Protein AF-A0A3S5BNJ0-F1 (afdb_monomer)

Structure (mmCIF, N/CA/C/O backbone):
data_AF-A0A3S5BNJ0-F1
#
_entry.id   AF-A0A3S5BNJ0-F1
#
loop_
_atom_site.group_PDB
_atom_site.id
_atom_site.type_symbol
_atom_site.label_atom_id
_atom_site.label_alt_id
_atom_site.label_comp_id
_atom_site.label_asym_id
_atom_site.label_entity_id
_atom_site.label_seq_id
_atom_site.pdbx_PDB_ins_code
_atom_site.Cartn_x
_atom_site.Cartn_y
_atom_site.Cartn_z
_atom_site.occupancy
_atom_site.B_iso_or_equiv
_atom_site.auth_seq_id
_atom_site.auth_comp_id
_atom_site.auth_asym_id
_atom_site.auth_atom_id
_atom_site.pdbx_PDB_model_num
ATOM 1 N N . MET A 1 1 ? 20.561 11.687 -14.092 1.00 69.62 1 MET A N 1
ATOM 2 C CA . MET A 1 1 ? 20.024 12.275 -15.347 1.00 69.62 1 MET A CA 1
ATOM 3 C C . MET A 1 1 ? 21.103 12.460 -16.414 1.00 69.62 1 MET A C 1
ATOM 5 O O . MET A 1 1 ? 21.103 11.691 -17.364 1.00 69.62 1 MET A O 1
ATOM 9 N N . ILE A 1 2 ? 22.053 13.399 -16.284 1.00 87.88 2 ILE A N 1
ATOM 10 C CA . ILE A 1 2 ? 23.081 13.619 -17.331 1.00 87.88 2 ILE A CA 1
ATOM 11 C C . ILE A 1 2 ? 24.101 12.466 -17.441 1.00 87.88 2 ILE A C 1
ATOM 13 O O . ILE A 1 2 ? 24.519 12.090 -18.534 1.00 87.88 2 ILE A O 1
ATOM 17 N N . SER A 1 3 ? 24.473 11.860 -16.311 1.00 87.12 3 SER A N 1
ATOM 18 C CA . SER A 1 3 ? 25.379 10.706 -16.233 1.00 87.12 3 SER A CA 1
ATOM 19 C C . SER A 1 3 ? 24.806 9.459 -16.901 1.00 87.12 3 SER A C 1
ATOM 21 O O . SER A 1 3 ? 25.528 8.706 -17.548 1.00 87.12 3 SER A O 1
ATOM 23 N N . ASP A 1 4 ? 23.501 9.251 -16.753 1.00 80.94 4 ASP A N 1
ATOM 24 C CA . ASP A 1 4 ? 22.804 8.073 -17.266 1.00 80.94 4 ASP A CA 1
ATOM 25 C C . ASP A 1 4 ? 22.623 8.181 -18.779 1.00 80.94 4 ASP A C 1
ATOM 27 O O . ASP A 1 4 ? 22.861 7.212 -19.495 1.00 80.94 4 ASP A O 1
ATOM 31 N N . LEU A 1 5 ? 22.327 9.391 -19.271 1.00 84.38 5 LEU A N 1
ATOM 32 C CA . LEU A 1 5 ? 22.326 9.701 -20.701 1.00 84.38 5 LEU A CA 1
ATOM 33 C C . LEU A 1 5 ? 23.704 9.474 -21.332 1.00 84.38 5 LEU A C 1
ATOM 35 O O . LEU A 1 5 ? 23.795 8.850 -22.383 1.00 84.38 5 LEU A O 1
ATOM 39 N N . ARG A 1 6 ? 24.790 9.900 -20.674 1.00 89.50 6 ARG A N 1
ATOM 40 C CA . ARG A 1 6 ? 26.156 9.628 -21.158 1.00 89.50 6 ARG A CA 1
ATOM 41 C C . ARG A 1 6 ? 26.446 8.129 -21.258 1.00 89.50 6 ARG A C 1
ATOM 43 O O . ARG A 1 6 ? 26.953 7.679 -22.280 1.00 89.50 6 ARG A O 1
ATOM 50 N N . LYS A 1 7 ? 26.085 7.350 -20.233 1.00 88.00 7 LYS A N 1
ATOM 51 C CA . LYS A 1 7 ? 26.231 5.882 -20.248 1.00 88.00 7 LYS A CA 1
ATOM 52 C C . LYS A 1 7 ? 25.405 5.235 -21.362 1.00 88.00 7 LYS A C 1
ATOM 54 O O . LYS A 1 7 ? 25.875 4.288 -21.988 1.00 88.00 7 LYS A O 1
ATOM 59 N N . LEU A 1 8 ? 24.197 5.741 -21.613 1.00 8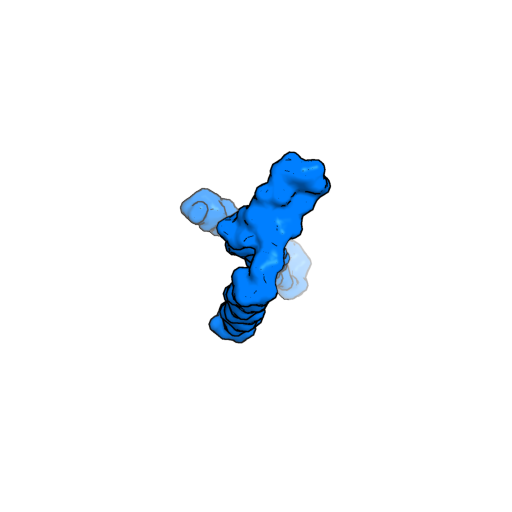6.31 8 LEU A N 1
ATOM 60 C CA . LEU A 1 8 ? 23.331 5.261 -22.687 1.00 86.31 8 LEU A CA 1
ATOM 61 C C . LEU A 1 8 ? 23.955 5.513 -24.064 1.00 86.31 8 LEU A C 1
ATOM 63 O O . LEU A 1 8 ? 24.027 4.585 -24.865 1.00 86.31 8 LEU A O 1
ATOM 67 N N . ILE A 1 9 ? 24.448 6.731 -24.307 1.00 88.88 9 ILE A N 1
ATOM 68 C CA . ILE A 1 9 ? 25.083 7.123 -25.574 1.00 88.88 9 ILE A CA 1
ATOM 69 C C . ILE A 1 9 ? 26.308 6.253 -25.856 1.00 88.88 9 ILE A C 1
ATOM 71 O O . ILE A 1 9 ? 26.431 5.713 -26.953 1.00 88.88 9 ILE A O 1
ATOM 75 N N . ILE A 1 10 ? 27.185 6.067 -24.864 1.00 92.25 10 ILE A N 1
ATOM 76 C CA . ILE A 1 10 ? 28.375 5.216 -25.005 1.00 92.25 10 ILE A CA 1
ATOM 77 C C . ILE A 1 10 ? 27.957 3.787 -25.368 1.00 92.25 10 ILE A C 1
ATOM 79 O O . ILE A 1 10 ? 28.385 3.259 -26.388 1.00 92.25 10 ILE A O 1
ATOM 83 N N . ARG A 1 11 ? 27.020 3.202 -24.610 1.00 87.25 11 ARG A N 1
ATOM 84 C CA . ARG A 1 11 ? 26.535 1.835 -24.849 1.00 87.25 11 ARG A CA 1
ATOM 85 C C . ARG A 1 11 ? 25.922 1.649 -26.239 1.00 87.25 11 ARG A C 1
ATOM 87 O O . ARG A 1 11 ? 26.127 0.608 -26.856 1.00 87.25 11 ARG A O 1
ATOM 94 N N . GLN A 1 12 ? 25.134 2.614 -26.712 1.00 86.06 12 GLN A N 1
ATOM 95 C CA . GLN A 1 12 ? 24.544 2.566 -28.053 1.00 86.06 12 GLN A CA 1
ATOM 96 C C . GLN A 1 12 ? 25.616 2.688 -29.141 1.00 86.06 12 GLN A C 1
ATOM 98 O O . GLN A 1 12 ? 25.561 1.962 -30.130 1.00 86.06 12 GLN A O 1
ATOM 103 N N . THR A 1 13 ? 26.615 3.548 -28.933 1.00 89.69 13 THR A N 1
ATOM 104 C CA . THR A 1 13 ? 27.734 3.736 -29.868 1.00 89.69 13 THR A CA 1
ATOM 105 C C . THR A 1 13 ? 28.563 2.455 -29.997 1.00 89.69 13 THR A C 1
ATOM 107 O O . THR A 1 13 ? 28.820 1.999 -31.111 1.00 89.69 13 THR A O 1
ATOM 110 N N . ASP A 1 14 ? 28.888 1.813 -28.873 1.00 89.62 14 ASP A N 1
ATOM 111 C CA . ASP A 1 14 ? 29.610 0.535 -28.845 1.00 89.62 14 ASP A CA 1
ATOM 112 C C . ASP A 1 14 ? 28.832 -0.582 -29.558 1.00 89.62 14 ASP A C 1
ATOM 114 O O . ASP A 1 14 ? 29.410 -1.394 -30.282 1.00 89.62 14 ASP A O 1
ATOM 118 N N . MET A 1 15 ? 27.506 -0.608 -29.395 1.00 85.94 15 MET A N 1
ATOM 119 C CA . MET A 1 15 ? 26.635 -1.599 -30.031 1.00 85.94 15 MET A CA 1
ATOM 120 C C . MET A 1 15 ? 26.634 -1.470 -31.559 1.00 85.94 15 MET A C 1
ATOM 122 O O . MET A 1 15 ? 26.736 -2.476 -32.257 1.00 85.94 15 MET A O 1
ATOM 126 N N . VAL A 1 16 ? 26.586 -0.241 -32.081 1.00 86.56 16 VAL A N 1
ATOM 127 C CA . VAL A 1 16 ? 26.668 0.022 -33.528 1.00 86.56 16 VAL A CA 1
ATOM 128 C C . VAL A 1 16 ? 28.018 -0.418 -34.090 1.00 86.56 16 VAL A C 1
ATOM 130 O O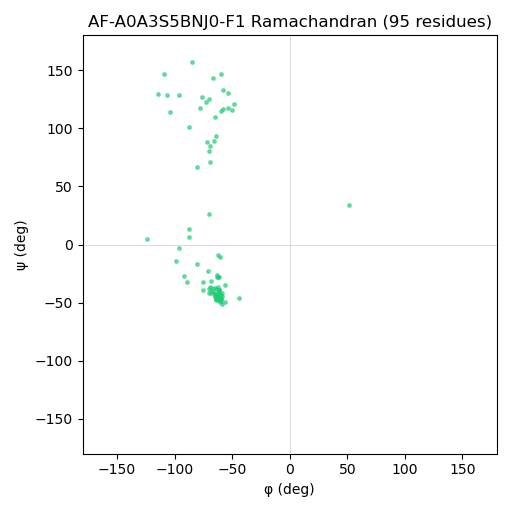 . VAL A 1 16 ? 28.064 -1.051 -35.144 1.00 86.56 16 VAL A O 1
ATOM 133 N N . ILE A 1 17 ? 29.117 -0.131 -33.387 1.00 88.06 17 ILE A N 1
ATOM 134 C CA . ILE A 1 17 ? 30.462 -0.543 -33.814 1.00 88.06 17 ILE A CA 1
ATOM 135 C C . ILE A 1 17 ? 30.573 -2.072 -33.849 1.00 88.06 17 ILE A C 1
ATOM 137 O O . ILE A 1 17 ? 31.095 -2.622 -34.819 1.00 88.06 17 ILE A O 1
ATOM 141 N N . LYS A 1 18 ? 30.059 -2.757 -32.821 1.00 85.94 18 LYS A N 1
ATOM 142 C CA . LYS A 1 18 ? 30.079 -4.221 -32.731 1.00 85.94 18 LYS A CA 1
ATOM 143 C C . LYS A 1 18 ? 29.305 -4.878 -33.874 1.00 85.94 18 LYS A C 1
ATOM 145 O O . LYS A 1 18 ? 29.814 -5.812 -34.481 1.00 85.94 18 LYS A O 1
ATOM 150 N N . GLU A 1 19 ? 28.115 -4.371 -34.185 1.00 85.00 19 GLU A N 1
ATOM 151 C CA . GLU A 1 19 ? 27.284 -4.907 -35.269 1.00 85.00 19 GLU A CA 1
ATOM 152 C C . GLU A 1 19 ? 27.872 -4.605 -36.648 1.00 85.00 19 GLU A C 1
ATOM 154 O O . GLU A 1 19 ? 27.868 -5.471 -37.515 1.00 85.00 19 GLU A O 1
ATOM 159 N N . ARG A 1 20 ? 28.457 -3.417 -36.844 1.00 84.50 20 ARG A N 1
ATOM 160 C CA . ARG A 1 20 ? 29.157 -3.073 -38.091 1.00 84.50 20 ARG A CA 1
ATOM 161 C C . ARG A 1 20 ? 30.357 -3.986 -38.351 1.00 84.50 20 ARG A C 1
ATOM 163 O O . ARG A 1 20 ? 30.647 -4.297 -39.498 1.00 84.50 20 ARG A O 1
ATOM 170 N N . ASN A 1 21 ? 31.071 -4.372 -37.298 1.00 84.81 21 ASN A N 1
ATOM 171 C CA . ASN A 1 21 ? 32.248 -5.232 -37.396 1.00 84.81 21 ASN A CA 1
ATOM 172 C C . ASN A 1 21 ? 31.889 -6.732 -37.359 1.00 84.81 21 ASN A C 1
ATOM 174 O O . ASN A 1 21 ? 32.791 -7.563 -37.264 1.00 84.81 21 ASN A O 1
ATOM 178 N N . ARG A 1 22 ? 30.600 -7.097 -37.378 1.00 82.69 22 ARG A N 1
ATOM 179 C CA . ARG A 1 22 ? 30.176 -8.498 -37.373 1.00 82.69 22 ARG A CA 1
ATOM 180 C C . ARG A 1 22 ? 30.389 -9.104 -38.761 1.00 82.69 22 ARG A C 1
ATOM 182 O O . ARG A 1 22 ? 29.909 -8.569 -39.752 1.00 82.69 22 ARG A O 1
ATOM 189 N N . GLU A 1 23 ? 31.090 -10.232 -38.821 1.00 77.12 23 GLU A N 1
ATOM 190 C CA . GLU A 1 23 ? 31.358 -10.955 -40.076 1.00 77.12 23 GLU A CA 1
ATOM 191 C C . GLU A 1 23 ? 30.166 -11.826 -40.525 1.00 77.12 23 GLU A C 1
ATOM 193 O O . GLU A 1 23 ? 30.071 -12.227 -41.683 1.00 77.12 23 GLU A O 1
ATOM 198 N N . GLU A 1 24 ? 29.221 -12.099 -39.620 1.00 73.94 24 GLU A N 1
ATOM 199 C CA . GLU A 1 24 ? 27.999 -12.851 -39.909 1.00 73.94 24 GLU A CA 1
ATOM 200 C C . GLU A 1 24 ? 26.964 -11.970 -40.628 1.00 73.94 24 GLU A C 1
ATOM 202 O O . GLU A 1 24 ? 26.439 -11.022 -40.043 1.00 73.94 24 GLU A O 1
ATOM 207 N N . GLY A 1 25 ? 26.601 -12.325 -41.868 1.00 69.06 25 GLY A N 1
ATOM 208 C CA . GLY A 1 25 ? 25.603 -11.632 -42.706 1.00 69.06 25 GLY A CA 1
ATOM 209 C C . GLY A 1 25 ? 24.139 -11.761 -42.252 1.00 69.06 25 GLY A C 1
ATOM 210 O O . GLY A 1 25 ? 23.221 -11.718 -43.069 1.00 69.06 25 GLY A O 1
ATOM 211 N N . THR A 1 26 ? 23.903 -11.975 -40.962 1.00 74.69 26 THR A N 1
ATOM 212 C CA . THR A 1 26 ? 22.572 -12.069 -40.355 1.00 74.69 26 THR A CA 1
ATOM 213 C C . THR A 1 26 ? 22.036 -10.675 -40.010 1.00 74.69 26 THR A C 1
ATOM 215 O O . THR A 1 26 ? 22.799 -9.723 -39.856 1.00 74.69 26 THR A O 1
ATOM 218 N N . LEU A 1 27 ? 20.711 -10.520 -39.888 1.00 74.00 27 LEU A N 1
ATOM 219 C CA . LEU A 1 27 ? 20.118 -9.219 -39.558 1.00 74.00 27 LEU A CA 1
ATOM 220 C C . LEU A 1 27 ? 20.622 -8.694 -38.194 1.00 74.00 27 LEU A C 1
ATOM 222 O O . LEU A 1 27 ? 20.831 -9.487 -37.266 1.00 74.00 27 LEU A O 1
ATOM 226 N N . PRO A 1 28 ? 20.773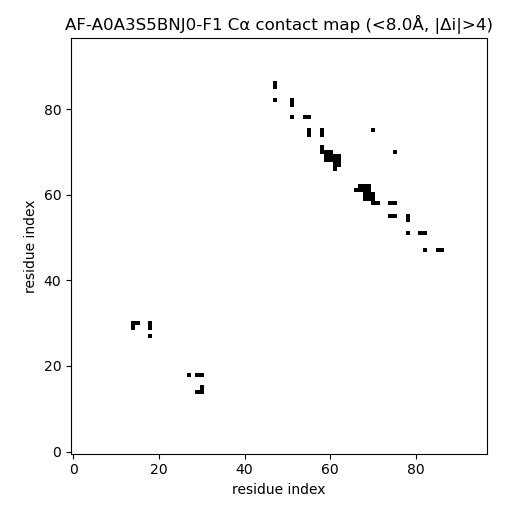 -7.366 -38.028 1.00 71.44 28 PRO A N 1
ATOM 227 C CA . PRO A 1 28 ? 21.303 -6.764 -36.808 1.00 71.44 28 PRO A CA 1
ATOM 228 C C . PRO A 1 28 ? 20.229 -6.651 -35.716 1.00 71.44 28 PRO A C 1
ATOM 230 O O . PRO A 1 28 ? 19.787 -5.564 -35.339 1.00 71.44 28 PRO A O 1
ATOM 233 N N . LEU A 1 29 ? 19.774 -7.802 -35.212 1.00 72.94 29 LEU A N 1
ATOM 234 C CA . LEU A 1 29 ? 18.684 -7.900 -34.236 1.00 72.94 29 LEU A CA 1
ATOM 235 C C . LEU A 1 29 ? 19.003 -7.179 -32.919 1.00 72.94 29 LEU A C 1
ATOM 237 O O . LEU A 1 29 ? 18.090 -6.693 -32.257 1.00 72.94 29 LEU A O 1
ATOM 241 N N . ASP A 1 30 ? 20.279 -7.069 -32.547 1.00 73.50 30 ASP A N 1
ATOM 242 C CA . ASP A 1 30 ? 20.698 -6.422 -31.301 1.00 73.50 30 ASP A CA 1
ATOM 243 C C . ASP A 1 30 ? 20.464 -4.905 -31.301 1.00 73.50 30 ASP A C 1
ATOM 245 O O . ASP A 1 30 ? 20.100 -4.362 -30.258 1.00 73.50 30 ASP A O 1
ATOM 249 N N . LEU A 1 31 ? 20.549 -4.234 -32.459 1.00 75.00 31 LEU A N 1
ATOM 250 C CA . LEU A 1 31 ? 20.204 -2.807 -32.590 1.00 75.00 31 LEU A CA 1
ATOM 251 C C . LEU A 1 31 ? 18.694 -2.552 -32.471 1.00 75.00 31 LEU A C 1
ATOM 253 O O . LEU A 1 31 ? 18.272 -1.439 -32.166 1.00 75.00 31 LEU A O 1
ATOM 257 N N . TRP A 1 32 ? 17.883 -3.577 -32.734 1.00 74.12 32 TRP A N 1
ATOM 258 C CA . TRP A 1 32 ? 16.422 -3.484 -32.796 1.00 74.12 32 TRP A CA 1
ATOM 259 C C . TRP A 1 32 ? 15.767 -3.957 -31.496 1.00 74.12 32 TRP A C 1
ATOM 261 O O . TRP A 1 32 ? 14.590 -3.680 -31.248 1.00 74.12 32 TRP A O 1
ATOM 271 N N . LYS A 1 33 ? 16.525 -4.640 -30.629 1.00 74.50 33 LYS A N 1
ATOM 272 C CA . LYS A 1 33 ? 16.079 -5.007 -29.288 1.00 74.50 33 LYS A CA 1
ATOM 273 C C . LYS A 1 33 ? 15.878 -3.739 -28.470 1.00 74.50 33 LYS A C 1
ATOM 275 O O . LYS A 1 33 ? 16.831 -3.084 -28.046 1.00 74.50 33 LYS A O 1
ATOM 280 N N . LYS A 1 34 ? 14.615 -3.418 -28.184 1.00 70.81 34 LYS A N 1
ATOM 281 C CA . LYS A 1 34 ? 14.308 -2.451 -27.130 1.00 70.81 34 LYS A CA 1
ATOM 282 C C . LYS A 1 34 ? 14.921 -2.978 -25.828 1.00 70.81 34 LYS A C 1
ATOM 284 O O . LYS A 1 34 ? 14.771 -4.170 -25.543 1.00 70.81 34 LYS A O 1
ATOM 289 N N . PRO A 1 35 ? 15.632 -2.142 -25.050 1.00 68.62 35 PRO A N 1
ATOM 290 C CA . PRO A 1 35 ? 16.115 -2.568 -23.747 1.00 68.62 35 PRO A CA 1
ATOM 291 C C . PRO A 1 35 ? 14.922 -3.104 -22.960 1.00 68.62 35 PRO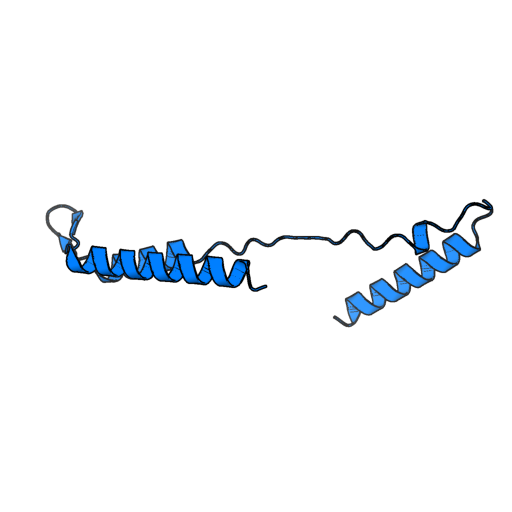 A C 1
ATOM 293 O O . PRO A 1 35 ? 13.882 -2.446 -22.922 1.00 68.62 35 PRO A O 1
ATOM 296 N N . ALA A 1 36 ? 15.066 -4.304 -22.383 1.00 64.94 36 ALA A N 1
ATOM 297 C CA . ALA A 1 36 ? 14.045 -4.867 -21.514 1.00 64.94 36 ALA A CA 1
ATOM 298 C C . ALA A 1 36 ? 13.692 -3.795 -20.484 1.00 64.94 36 ALA A C 1
ATOM 300 O O . ALA A 1 36 ? 14.566 -3.336 -19.736 1.00 64.94 36 ALA A O 1
ATOM 301 N N . MET A 1 37 ? 12.445 -3.324 -20.528 1.00 60.09 37 MET A N 1
ATOM 302 C CA . MET A 1 37 ? 11.961 -2.344 -19.577 1.00 60.09 37 MET A CA 1
ATOM 303 C C . MET A 1 37 ? 12.160 -2.985 -18.210 1.00 60.09 37 MET A C 1
ATOM 305 O O . MET A 1 37 ? 11.623 -4.055 -17.931 1.00 60.09 37 MET A O 1
ATOM 309 N N . LYS A 1 38 ? 13.015 -2.386 -17.376 1.00 59.00 38 LYS A N 1
ATOM 310 C CA . LYS A 1 38 ? 13.047 -2.737 -15.962 1.00 59.00 38 L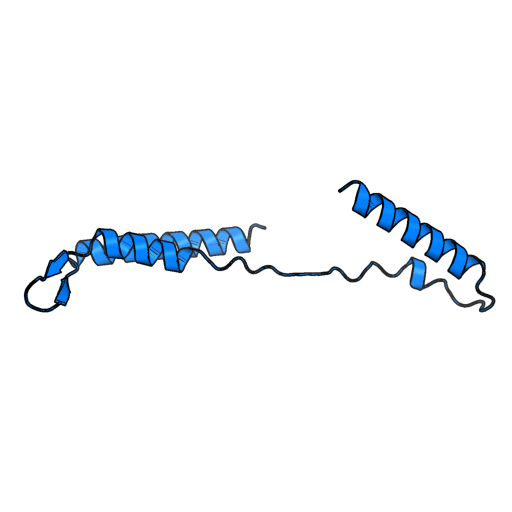YS A CA 1
ATOM 311 C C . LYS A 1 38 ? 11.748 -2.199 -15.388 1.00 59.00 38 LYS A C 1
ATOM 313 O O . LYS A 1 38 ? 11.730 -1.105 -14.831 1.00 59.00 38 LYS A O 1
ATOM 318 N N . GLU A 1 39 ? 10.661 -2.935 -15.575 1.00 59.69 39 GLU A N 1
ATOM 319 C CA . GLU A 1 39 ? 9.419 -2.727 -14.848 1.00 59.69 39 GLU A CA 1
ATOM 320 C C . GLU A 1 39 ? 9.677 -3.141 -13.400 1.00 59.69 39 GLU A C 1
ATOM 322 O O . GLU A 1 39 ? 9.238 -4.177 -12.912 1.00 59.69 39 GLU A O 1
ATOM 327 N N . ALA A 1 40 ? 10.466 -2.334 -12.693 1.00 57.25 40 ALA A N 1
ATOM 328 C CA . ALA A 1 40 ? 10.403 -2.310 -11.252 1.00 57.25 40 ALA A CA 1
ATOM 329 C C . ALA A 1 40 ? 9.052 -1.673 -10.926 1.00 57.25 40 ALA A C 1
ATOM 331 O O . ALA A 1 40 ? 8.951 -0.457 -10.755 1.00 57.25 40 ALA A O 1
ATOM 332 N N . ILE A 1 41 ? 7.999 -2.492 -10.911 1.00 57.81 41 ILE A N 1
ATOM 333 C CA . ILE A 1 41 ? 6.718 -2.106 -10.337 1.00 57.81 41 ILE A CA 1
ATOM 334 C C . ILE A 1 41 ? 6.988 -1.949 -8.843 1.00 57.81 41 ILE A C 1
ATOM 336 O O . ILE A 1 41 ? 6.912 -2.892 -8.058 1.00 57.81 41 ILE A O 1
ATOM 340 N N . SER A 1 42 ? 7.386 -0.741 -8.454 1.00 56.34 42 SER A N 1
ATOM 341 C CA . SER A 1 42 ? 7.385 -0.338 -7.060 1.00 56.34 42 SER A CA 1
ATOM 342 C C . SER A 1 42 ? 5.925 -0.150 -6.688 1.00 56.34 42 SER A C 1
ATOM 344 O O . SER A 1 42 ? 5.353 0.928 -6.865 1.00 56.34 42 SER A O 1
ATOM 346 N N . ILE A 1 43 ? 5.292 -1.239 -6.246 1.00 59.59 43 ILE A N 1
ATOM 347 C CA . ILE A 1 43 ? 4.007 -1.166 -5.562 1.00 59.59 43 ILE A CA 1
ATOM 348 C C . ILE A 1 43 ? 4.308 -0.400 -4.281 1.00 59.59 43 ILE A C 1
ATOM 350 O O . ILE A 1 43 ? 4.798 -0.958 -3.299 1.00 59.59 43 ILE A O 1
ATOM 354 N N . LYS A 1 44 ? 4.113 0.919 -4.333 1.00 62.78 44 LYS A N 1
ATOM 355 C CA . LYS A 1 44 ? 4.242 1.786 -3.170 1.00 62.78 44 LYS A CA 1
ATOM 356 C C . LYS A 1 44 ? 3.329 1.174 -2.114 1.00 62.78 44 LYS A C 1
ATOM 358 O O . LYS A 1 44 ? 2.136 1.029 -2.373 1.00 62.78 44 LYS A O 1
ATOM 363 N N . ARG A 1 45 ? 3.895 0.736 -0.982 1.00 61.81 45 ARG A N 1
ATOM 364 C CA . ARG A 1 45 ? 3.106 0.182 0.124 1.00 61.81 45 ARG A CA 1
ATOM 365 C C . ARG A 1 45 ? 1.957 1.162 0.379 1.00 61.81 45 ARG A C 1
ATOM 367 O O . ARG A 1 45 ? 2.260 2.335 0.611 1.00 61.81 45 ARG A O 1
ATOM 374 N N . PRO A 1 46 ? 0.686 0.740 0.270 1.00 65.56 46 PRO A N 1
ATOM 375 C CA . PRO A 1 46 ? -0.419 1.645 0.513 1.00 65.56 46 PRO A CA 1
ATOM 376 C C . PRO A 1 46 ? -0.286 2.156 1.944 1.00 65.56 46 PRO A C 1
ATOM 378 O O . PRO A 1 46 ? -0.383 1.373 2.889 1.00 65.56 46 PRO A O 1
ATOM 381 N N . THR A 1 47 ? -0.049 3.458 2.103 1.00 79.19 47 THR A N 1
ATOM 382 C CA . THR A 1 47 ? -0.052 4.140 3.409 1.00 79.19 47 THR A CA 1
ATOM 383 C C . THR A 1 47 ? -1.421 4.060 4.079 1.00 79.19 47 THR A C 1
ATOM 385 O O . THR A 1 47 ? -1.547 4.356 5.255 1.00 79.19 47 THR A O 1
ATOM 388 N N . LEU A 1 48 ? -2.426 3.573 3.349 1.00 86.12 48 LEU A N 1
ATOM 389 C CA . LEU A 1 48 ? -3.788 3.302 3.779 1.00 86.12 48 LEU A CA 1
ATOM 390 C C . LEU A 1 48 ? -3.889 2.605 5.143 1.00 86.12 48 LEU A C 1
ATOM 392 O O . LEU A 1 48 ? -4.708 3.000 5.965 1.00 86.12 48 LEU A O 1
ATOM 396 N N . ALA A 1 49 ? -3.079 1.568 5.385 1.00 84.38 49 ALA A N 1
ATOM 397 C CA . ALA A 1 49 ? -3.119 0.849 6.658 1.00 84.38 49 ALA A CA 1
ATOM 398 C C . ALA A 1 49 ? -2.613 1.724 7.815 1.00 84.38 49 ALA A C 1
ATOM 400 O O . ALA A 1 49 ? -3.215 1.737 8.884 1.00 84.38 49 ALA A O 1
ATOM 401 N N . ASP A 1 50 ? -1.542 2.481 7.580 1.00 87.50 50 ASP A N 1
ATOM 402 C CA . ASP A 1 50 ? -0.943 3.362 8.582 1.00 87.50 50 ASP A CA 1
ATOM 403 C C . ASP A 1 50 ? -1.858 4.567 8.866 1.00 87.50 50 ASP A C 1
ATOM 405 O O . ASP A 1 50 ? -2.084 4.918 10.022 1.00 87.50 50 ASP A O 1
ATOM 409 N N . GLU A 1 51 ? -2.455 5.147 7.821 1.00 89.25 51 GLU A N 1
ATOM 410 C CA . GLU A 1 51 ? -3.444 6.227 7.913 1.00 89.25 51 GLU A CA 1
ATOM 411 C C . GLU A 1 51 ? -4.684 5.785 8.700 1.00 89.25 51 GLU A C 1
ATOM 413 O O . GLU A 1 51 ? -5.137 6.510 9.583 1.00 89.25 51 GLU A O 1
ATOM 418 N N . PHE A 1 52 ? -5.193 4.576 8.443 1.00 90.94 52 PHE A N 1
ATOM 419 C CA . PHE A 1 52 ? -6.329 4.024 9.181 1.00 90.94 52 PHE A CA 1
ATOM 420 C C . PHE A 1 52 ? -6.015 3.783 10.656 1.00 90.94 52 PHE A C 1
ATOM 422 O O . PHE A 1 52 ? -6.829 4.113 11.513 1.00 90.94 52 PHE A O 1
ATOM 429 N N . ILE A 1 53 ? -4.841 3.225 10.969 1.00 88.94 53 ILE A N 1
ATOM 430 C CA . ILE A 1 53 ? -4.424 3.020 12.361 1.00 88.94 53 ILE A CA 1
ATOM 431 C C . ILE A 1 53 ? -4.330 4.367 13.077 1.00 88.94 53 ILE A C 1
ATOM 433 O O . ILE A 1 53 ? -4.801 4.488 14.205 1.00 88.94 53 ILE A O 1
ATOM 437 N N . MET A 1 54 ? -3.758 5.383 12.432 1.00 89.94 54 MET A N 1
ATOM 438 C CA . MET A 1 54 ? -3.624 6.711 13.025 1.00 89.94 54 MET A CA 1
ATOM 439 C C . MET A 1 54 ? -4.991 7.360 13.286 1.00 89.94 54 MET A C 1
ATOM 441 O O . MET A 1 54 ? -5.211 7.900 14.371 1.00 89.94 54 MET A O 1
ATOM 445 N N . ASP A 1 55 ? -5.920 7.250 12.333 1.00 91.06 55 ASP A N 1
ATOM 446 C CA . ASP A 1 55 ? -7.293 7.749 12.467 1.00 91.06 55 ASP A CA 1
ATOM 447 C C . ASP A 1 55 ? -8.049 7.010 13.582 1.00 91.06 55 ASP A C 1
ATOM 449 O O . ASP A 1 55 ? -8.616 7.633 14.479 1.00 91.06 55 ASP A O 1
ATOM 453 N N . LEU A 1 56 ? -7.963 5.678 13.617 1.00 90.88 56 LEU A N 1
ATOM 454 C CA . LEU A 1 56 ? -8.582 4.859 14.657 1.00 90.88 56 LEU A CA 1
ATOM 455 C C . LEU A 1 56 ? -8.037 5.210 16.047 1.00 90.88 56 LEU A C 1
ATOM 457 O O . LEU A 1 56 ? -8.815 5.447 16.968 1.00 90.88 56 LEU A O 1
ATOM 461 N N . MET A 1 57 ? -6.713 5.299 16.196 1.00 89.44 57 MET A N 1
ATOM 462 C CA . MET A 1 57 ? -6.062 5.636 17.467 1.00 89.44 57 MET A CA 1
ATOM 463 C C . MET A 1 57 ? -6.430 7.037 17.965 1.00 89.44 57 MET A C 1
ATOM 465 O O . MET A 1 57 ? -6.473 7.248 19.174 1.00 89.44 57 MET A O 1
ATOM 469 N N . SER A 1 58 ? -6.760 7.976 17.071 1.00 89.38 58 SER A N 1
ATOM 470 C CA . SER A 1 58 ? -7.229 9.315 17.460 1.00 89.38 58 SER A CA 1
ATOM 471 C C . SER A 1 58 ? -8.558 9.287 18.227 1.00 89.38 58 SER A C 1
ATOM 473 O O . SER A 1 58 ? -8.813 10.143 19.074 1.00 89.38 58 SER A O 1
ATOM 475 N N . TYR A 1 59 ? -9.384 8.270 17.972 1.00 87.81 59 TYR A N 1
ATOM 476 C CA . TYR A 1 59 ? -10.671 8.059 18.627 1.00 87.81 59 TYR A CA 1
ATOM 477 C C . TYR A 1 59 ? -10.611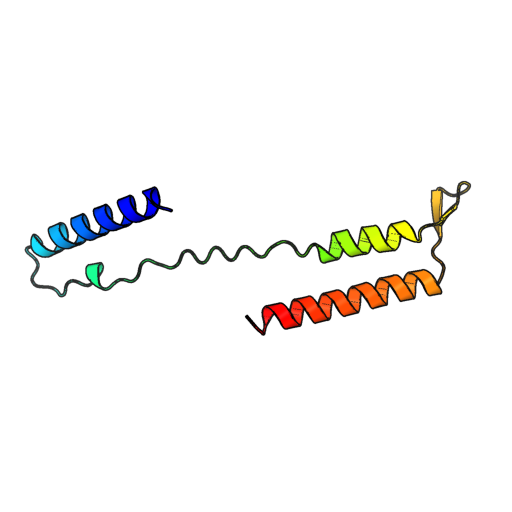 7.088 19.808 1.00 87.81 59 TYR A C 1
ATOM 479 O O . TYR A 1 59 ? -11.643 6.851 20.448 1.00 87.81 59 TYR A O 1
ATOM 487 N N . ALA A 1 60 ? -9.443 6.500 20.071 1.00 86.69 60 ALA A N 1
ATOM 488 C CA . ALA A 1 60 ? -9.266 5.514 21.119 1.00 86.69 60 ALA A CA 1
ATOM 489 C C . ALA A 1 60 ? -9.370 6.177 22.495 1.00 86.69 60 ALA A C 1
ATOM 491 O O . ALA A 1 60 ? -8.640 7.117 22.809 1.00 86.69 60 ALA A O 1
ATOM 492 N N . VAL A 1 61 ? -10.258 5.656 23.340 1.00 85.50 61 VAL A N 1
ATOM 493 C CA . VAL A 1 61 ? -10.307 6.023 24.757 1.00 85.50 61 VAL A CA 1
ATOM 494 C C . VAL A 1 61 ? -9.707 4.877 25.553 1.00 85.50 61 VAL A C 1
ATOM 496 O O . VAL A 1 61 ? -10.252 3.773 25.571 1.00 85.50 61 VAL A O 1
ATOM 499 N N . GLU A 1 62 ? -8.568 5.126 26.192 1.00 84.69 62 GLU A N 1
ATOM 500 C CA . GLU A 1 62 ? -7.915 4.137 27.044 1.00 84.69 62 GLU A CA 1
ATOM 501 C C . GLU A 1 62 ? -8.699 3.970 28.352 1.00 84.69 62 GLU A C 1
ATOM 503 O O . GLU A 1 62 ? -8.921 4.925 29.100 1.00 84.69 62 GLU A O 1
ATOM 508 N N . ASN A 1 63 ? -9.127 2.743 28.640 1.0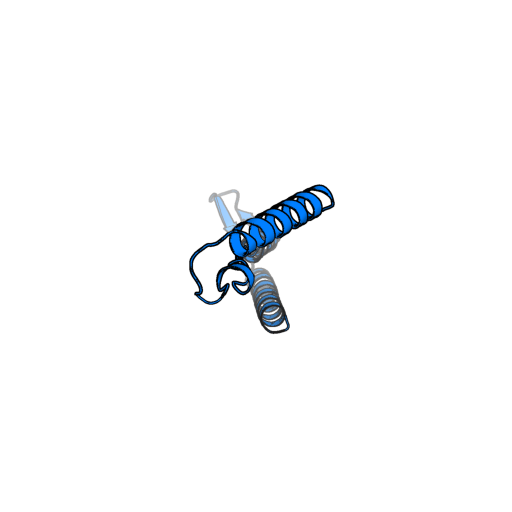0 81.06 63 ASN A N 1
ATOM 509 C CA . ASN A 1 63 ? -9.682 2.391 29.937 1.00 81.06 63 ASN A CA 1
ATOM 510 C C . ASN A 1 63 ? -8.531 1.986 30.870 1.00 81.06 63 ASN A C 1
ATOM 512 O O . ASN A 1 63 ? -8.037 0.857 30.813 1.00 81.06 63 ASN A O 1
ATOM 516 N N . SER A 1 64 ? -8.129 2.902 31.758 1.00 70.25 64 SER A N 1
ATOM 517 C CA . SER A 1 64 ? -6.996 2.717 32.681 1.00 70.25 64 SER A CA 1
ATOM 518 C C . SER A 1 64 ? -7.130 1.538 33.653 1.00 70.25 64 SER A C 1
ATOM 520 O O . SER A 1 64 ? -6.162 1.221 34.337 1.00 70.25 64 SER A O 1
ATOM 522 N N . LYS A 1 65 ? -8.304 0.901 33.763 1.00 75.44 65 LYS A N 1
ATOM 523 C CA . LYS A 1 65 ? -8.515 -0.234 34.677 1.00 75.44 65 LYS A CA 1
ATOM 524 C C . LYS A 1 65 ? -8.195 -1.591 34.058 1.00 75.44 65 LYS A C 1
ATOM 526 O O . LYS A 1 65 ? -7.730 -2.467 34.775 1.00 75.44 65 LYS A O 1
ATOM 531 N N . ASP A 1 66 ? -8.404 -1.738 32.752 1.00 77.25 66 ASP A N 1
ATOM 532 C CA . ASP A 1 66 ? -8.391 -3.049 32.089 1.00 77.25 66 ASP A CA 1
ATOM 533 C C . ASP A 1 66 ? -7.380 -3.130 30.934 1.00 77.25 66 ASP A C 1
ATOM 535 O O . ASP A 1 66 ? -7.355 -4.125 30.215 1.00 77.25 66 ASP A O 1
ATOM 539 N N . SER A 1 67 ? -6.571 -2.082 30.712 1.00 80.44 67 SER A N 1
ATOM 540 C CA . SER A 1 67 ? -5.657 -1.974 29.558 1.00 80.44 67 SER A CA 1
ATOM 541 C C . SER A 1 67 ? -6.363 -2.229 28.215 1.00 80.44 67 SER A C 1
ATOM 543 O O . SER A 1 67 ? -5.790 -2.797 27.286 1.00 80.44 67 SER A O 1
ATOM 545 N N . THR A 1 68 ? -7.633 -1.824 28.118 1.00 85.00 68 THR A N 1
ATOM 546 C CA . THR A 1 68 ? -8.458 -1.956 26.913 1.00 85.00 68 THR A CA 1
ATOM 547 C C . THR A 1 68 ? -8.707 -0.592 26.283 1.00 85.00 68 THR A C 1
ATOM 549 O O . THR A 1 68 ? -8.842 0.417 26.976 1.00 85.00 68 THR A O 1
ATOM 552 N N . PHE A 1 69 ? -8.798 -0.563 24.954 1.00 86.00 69 PHE A N 1
ATO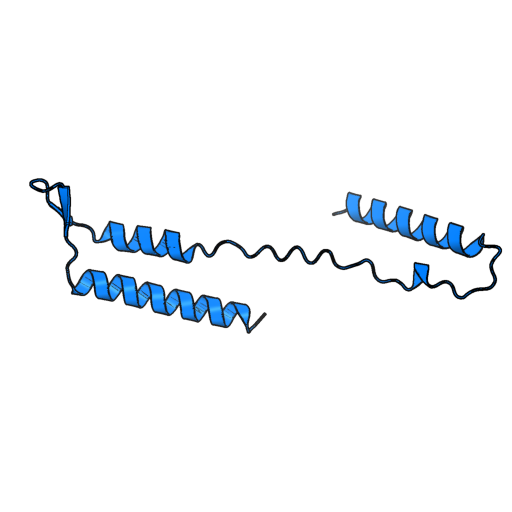M 553 C CA . PHE A 1 69 ? -9.227 0.618 24.212 1.00 86.00 69 PHE A CA 1
ATOM 554 C C . PHE A 1 69 ? -10.714 0.510 23.893 1.00 86.00 69 PHE A C 1
ATOM 556 O O . PHE A 1 69 ? -11.173 -0.501 23.357 1.00 86.00 69 PHE A O 1
ATOM 563 N N . VAL A 1 70 ? -11.464 1.560 24.216 1.00 87.69 70 VAL A N 1
ATOM 564 C CA . VAL A 1 70 ? -12.894 1.652 23.933 1.00 87.69 70 VAL A CA 1
ATOM 565 C C . VAL A 1 70 ? -13.108 2.628 22.788 1.00 87.69 70 VAL A C 1
ATOM 567 O O . VAL A 1 70 ? -12.661 3.775 22.830 1.00 87.69 70 VAL A O 1
ATOM 570 N N . PHE A 1 71 ? -13.845 2.173 21.779 1.00 88.88 71 PHE A N 1
ATOM 571 C CA . PHE A 1 71 ? -14.256 2.980 20.639 1.00 88.88 71 PHE A CA 1
ATOM 572 C C . PHE A 1 71 ? -15.771 3.133 20.661 1.00 88.88 71 PHE A C 1
ATOM 574 O O . PHE A 1 71 ? -16.507 2.150 20.755 1.00 88.88 71 PHE A O 1
ATOM 581 N N . LYS A 1 72 ? -16.257 4.372 20.552 1.00 90.75 72 LYS A N 1
ATOM 582 C CA . LYS A 1 72 ? -17.684 4.608 20.314 1.00 90.75 72 LYS A CA 1
ATOM 583 C C . LYS A 1 72 ? -18.049 4.100 18.920 1.00 90.75 72 LYS A C 1
ATOM 585 O O . LYS A 1 72 ? -17.279 4.283 17.979 1.00 90.75 72 LYS A O 1
ATOM 590 N N . SER A 1 73 ? -19.245 3.528 18.776 1.00 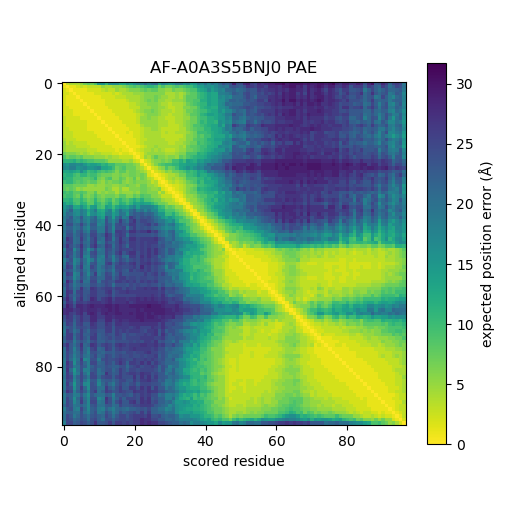90.25 73 SER A N 1
ATOM 591 C CA . SER A 1 73 ? -19.720 3.008 17.485 1.00 90.25 73 SER A CA 1
ATOM 592 C C . SER A 1 73 ? -19.718 4.073 16.383 1.00 90.25 73 SER A C 1
ATOM 594 O O . SER A 1 73 ? -19.428 3.758 15.234 1.00 90.25 73 SER A O 1
ATOM 596 N N . GLU A 1 74 ? -20.015 5.328 16.725 1.00 91.44 74 GLU A N 1
ATOM 597 C CA . GLU A 1 74 ? -19.990 6.463 15.794 1.00 91.44 74 GLU A CA 1
ATOM 598 C C . GLU A 1 74 ? -18.575 6.736 15.270 1.00 91.44 74 GLU A C 1
ATOM 600 O O . GLU A 1 74 ? -18.370 6.855 14.065 1.00 91.44 74 GLU A O 1
ATOM 605 N N . ASN A 1 75 ? -17.586 6.747 16.169 1.00 90.62 75 ASN A N 1
ATOM 606 C CA . ASN A 1 75 ? -16.187 6.986 15.823 1.00 90.62 75 ASN A CA 1
ATOM 607 C C . ASN A 1 75 ? -15.621 5.855 14.955 1.00 90.62 75 ASN A C 1
ATOM 609 O O . ASN A 1 75 ? -14.935 6.113 13.970 1.00 90.62 75 ASN A O 1
ATOM 613 N N . LEU A 1 76 ? -15.949 4.601 15.289 1.00 91.88 76 LEU A N 1
ATOM 614 C CA . LEU A 1 76 ? -15.545 3.448 14.485 1.00 91.88 76 LEU A CA 1
ATOM 615 C C . LEU A 1 76 ? -16.159 3.511 13.080 1.00 91.88 76 LEU A C 1
ATOM 617 O O . LEU A 1 76 ? -15.458 3.293 12.094 1.00 91.88 76 LEU A O 1
ATOM 621 N N . ASN A 1 77 ? -17.446 3.855 12.977 1.00 93.69 77 ASN A N 1
ATOM 622 C CA . ASN A 1 77 ? -18.104 4.032 11.684 1.00 93.69 77 ASN A CA 1
ATOM 623 C C . ASN A 1 77 ? -17.465 5.159 10.864 1.00 93.69 77 ASN A C 1
ATOM 625 O O . ASN A 1 77 ? -17.278 4.986 9.662 1.00 93.69 77 ASN A O 1
ATOM 629 N N . SER A 1 78 ? -17.090 6.273 11.498 1.00 92.81 78 SER A N 1
ATOM 630 C CA . SER A 1 78 ? -16.380 7.370 10.832 1.00 92.81 78 SER A CA 1
ATOM 631 C C . SER A 1 78 ? -15.035 6.903 10.262 1.00 92.81 78 SER A C 1
ATOM 633 O O . SER A 1 78 ? -14.776 7.093 9.075 1.00 92.81 78 SER A O 1
ATOM 635 N N . ALA A 1 79 ? -14.219 6.206 11.060 1.00 92.44 79 ALA A N 1
ATOM 636 C CA . ALA A 1 79 ? -12.926 5.682 10.610 1.00 92.44 79 ALA A CA 1
ATOM 637 C C . ALA A 1 79 ? -13.070 4.670 9.452 1.00 92.44 79 ALA A C 1
ATOM 639 O O . ALA A 1 79 ? -12.306 4.693 8.484 1.00 92.44 79 ALA A O 1
ATOM 640 N N . LEU A 1 80 ? -14.090 3.804 9.503 1.00 93.62 80 LEU A N 1
ATOM 641 C CA . LEU A 1 80 ? -14.390 2.854 8.425 1.00 93.62 80 LEU A CA 1
ATOM 642 C C . LEU A 1 80 ? -14.869 3.548 7.140 1.00 93.62 80 LEU A C 1
ATOM 644 O O . LEU A 1 80 ? -14.504 3.120 6.043 1.00 93.62 80 LEU A O 1
ATOM 648 N N . GLN A 1 81 ? -15.655 4.622 7.251 1.00 94.56 81 GLN A N 1
ATOM 649 C CA . GLN A 1 81 ? -16.071 5.422 6.096 1.00 94.56 81 GLN A CA 1
ATOM 650 C C . GLN A 1 81 ? -14.874 6.108 5.432 1.00 94.56 81 GLN A C 1
ATOM 652 O O . GLN A 1 81 ? -14.729 6.031 4.209 1.00 94.56 81 GLN A O 1
ATOM 657 N N . THR A 1 82 ? -13.982 6.711 6.220 1.00 92.88 82 THR A N 1
ATOM 658 C CA . THR A 1 82 ? -12.737 7.312 5.719 1.00 92.88 82 THR A CA 1
ATOM 659 C C . THR A 1 82 ? -11.874 6.275 4.998 1.00 92.88 82 THR A C 1
ATOM 661 O O . THR A 1 82 ? -11.395 6.530 3.890 1.00 92.88 82 THR A O 1
ATOM 664 N N . LEU A 1 83 ? -11.734 5.074 5.569 1.00 93.75 83 LEU A N 1
ATOM 665 C CA . LEU A 1 83 ? -11.010 3.969 4.939 1.00 93.75 83 LEU A CA 1
ATOM 666 C C . LEU A 1 83 ? -11.625 3.579 3.588 1.00 93.75 83 LEU A C 1
ATOM 668 O O . LEU A 1 83 ? -10.902 3.452 2.598 1.00 93.75 83 LEU A O 1
ATOM 672 N N . ALA A 1 84 ? -12.949 3.422 3.528 1.00 92.69 84 ALA A N 1
ATOM 673 C CA . ALA A 1 84 ? -13.650 3.065 2.298 1.00 92.69 84 ALA A CA 1
ATOM 674 C C . ALA A 1 84 ? -13.438 4.113 1.191 1.00 92.69 84 ALA A C 1
ATOM 676 O O . ALA A 1 84 ? -13.134 3.753 0.052 1.00 92.69 84 ALA A O 1
ATOM 677 N N . LEU A 1 85 ? -13.522 5.406 1.522 1.00 92.88 85 LEU A N 1
ATOM 678 C CA . LEU A 1 85 ? -13.261 6.497 0.576 1.00 92.88 85 LEU A CA 1
ATOM 679 C C . LEU A 1 85 ? -11.820 6.468 0.050 1.00 92.88 85 LEU A C 1
ATOM 681 O O . LEU A 1 85 ? -11.597 6.600 -1.156 1.00 92.88 85 LEU A O 1
ATOM 685 N N . SER A 1 86 ? -10.844 6.251 0.931 1.00 91.25 86 SER A N 1
ATOM 686 C CA . SER A 1 86 ? -9.429 6.172 0.556 1.00 91.25 86 SER A CA 1
ATOM 687 C C . SER A 1 86 ? -9.125 4.967 -0.341 1.00 91.25 86 SER A C 1
ATOM 689 O O . SER A 1 86 ? -8.366 5.107 -1.302 1.00 91.25 86 SER A O 1
ATOM 691 N N . VAL A 1 87 ? -9.759 3.811 -0.104 1.00 90.12 87 VAL A N 1
ATOM 692 C CA . VAL A 1 87 ? -9.669 2.637 -0.996 1.00 90.12 87 VAL A CA 1
ATOM 693 C C . VAL A 1 87 ? -10.225 2.960 -2.380 1.00 90.12 87 VAL A C 1
ATOM 695 O O . VAL A 1 87 ? -9.565 2.679 -3.380 1.00 90.12 87 VAL A O 1
ATOM 698 N N . MET A 1 88 ? -11.405 3.580 -2.448 1.00 90.56 88 MET A N 1
ATOM 699 C CA . MET A 1 88 ? -12.037 3.939 -3.723 1.00 90.56 88 MET A CA 1
ATOM 700 C C . MET A 1 88 ? -11.183 4.934 -4.515 1.00 90.56 88 MET A C 1
ATOM 702 O O . MET A 1 88 ? -10.991 4.761 -5.719 1.00 90.56 88 MET A O 1
ATOM 706 N N . ARG A 1 89 ? -10.609 5.942 -3.843 1.00 88.25 89 ARG A N 1
ATOM 707 C CA . ARG A 1 89 ? -9.674 6.894 -4.462 1.00 88.25 89 ARG A CA 1
ATOM 708 C C . ARG A 1 89 ? -8.436 6.185 -5.009 1.00 88.25 89 ARG A C 1
ATOM 710 O O . ARG A 1 89 ? -8.074 6.410 -6.158 1.00 88.25 89 ARG A O 1
ATOM 717 N N . MET A 1 90 ? -7.828 5.302 -4.219 1.00 86.19 90 MET A N 1
ATOM 718 C CA . MET A 1 90 ? -6.652 4.537 -4.639 1.00 86.19 90 MET A CA 1
ATOM 719 C C . MET A 1 90 ? -6.951 3.656 -5.858 1.00 86.19 90 MET A C 1
ATOM 721 O O . MET A 1 90 ? -6.148 3.605 -6.787 1.00 86.19 90 MET A O 1
ATOM 725 N N . GLN A 1 91 ? -8.099 2.972 -5.875 1.00 85.88 91 GLN A N 1
ATOM 726 C CA . GLN A 1 91 ? -8.507 2.168 -7.026 1.00 85.88 91 GLN A CA 1
ATOM 727 C C . GLN A 1 91 ? -8.695 3.042 -8.264 1.00 85.88 91 GLN A C 1
ATOM 729 O O . GLN A 1 91 ? -8.149 2.727 -9.317 1.00 85.88 91 GLN A O 1
ATOM 734 N N . ARG A 1 92 ? -9.390 4.175 -8.136 1.00 85.81 92 ARG A N 1
ATOM 735 C CA . ARG A 1 92 ? -9.568 5.128 -9.234 1.00 85.81 92 ARG A CA 1
ATOM 736 C C . ARG A 1 92 ? -8.231 5.606 -9.808 1.00 85.81 92 ARG A C 1
ATOM 738 O O . ARG A 1 92 ? -8.029 5.521 -11.014 1.00 85.81 92 ARG A O 1
ATOM 745 N N . GLU A 1 93 ? -7.302 6.037 -8.958 1.00 83.81 93 GLU A N 1
ATOM 746 C CA . GLU A 1 93 ? -5.962 6.483 -9.370 1.00 83.81 93 GLU A CA 1
ATOM 747 C C . GLU A 1 93 ? -5.123 5.373 -10.024 1.00 83.81 93 GLU A C 1
ATOM 749 O O . GLU A 1 93 ? -4.225 5.663 -10.815 1.00 83.81 93 GLU A O 1
ATOM 754 N N . ALA A 1 94 ? -5.385 4.107 -9.692 1.00 79.75 94 ALA A N 1
ATOM 755 C CA . ALA A 1 94 ? -4.727 2.971 -10.325 1.00 79.75 94 ALA A CA 1
ATOM 756 C C . ALA A 1 94 ? -5.258 2.694 -11.743 1.00 79.75 94 ALA A C 1
ATOM 758 O O . ALA A 1 94 ? -4.485 2.241 -12.583 1.00 79.75 94 ALA A O 1
ATOM 759 N N . TYR A 1 95 ? -6.542 2.963 -12.010 1.00 78.56 95 TYR A N 1
ATOM 760 C CA . TYR A 1 95 ? -7.173 2.729 -13.317 1.00 78.56 95 TYR A CA 1
ATOM 761 C C . TYR A 1 95 ? -7.126 3.936 -14.262 1.00 78.56 95 TYR A C 1
ATOM 763 O O . TYR A 1 95 ? -7.143 3.750 -15.473 1.00 78.56 95 TYR A O 1
ATOM 771 N N . GLU A 1 96 ? -7.071 5.161 -13.736 1.00 78.38 96 GLU A N 1
ATOM 772 C CA . GLU A 1 96 ? -6.998 6.400 -14.530 1.00 78.38 96 GLU A CA 1
ATOM 773 C C . GLU A 1 96 ? -5.550 6.808 -14.894 1.00 78.38 96 GLU A C 1
ATOM 775 O O . GLU A 1 96 ? -5.321 7.942 -15.316 1.00 78.38 96 GLU A O 1
ATOM 780 N N . LYS A 1 97 ? -4.571 5.908 -14.720 1.00 51.81 97 LYS A N 1
ATOM 781 C CA . LYS A 1 97 ? -3.143 6.154 -14.985 1.00 51.81 97 LYS A CA 1
ATOM 782 C C . LYS A 1 97 ? -2.677 5.730 -16.372 1.00 51.81 97 LYS A C 1
ATOM 784 O O . LYS A 1 97 ? -3.065 4.631 -16.820 1.00 51.81 97 LYS A O 1
#

Foldseek 3Di:
DVVVVVVVVVVLVVLVVVQVPDPDPDDSVVNVDDPDPPPPVCPPPPCLVVVLVVQLVVQWDQDPPPRDTDHDPVSVVVSVVVSVVSVVVVVVVVVVD

Sequence (97 aa):
MISDLRKLIIRQTDMVIKERNREEGTLPLDLWKKPAMKEAISIKRPTLADEFIMDLMSYAVENSKDSTFVFKSENLNSALQTLALSVMRMQREAYEK

Mean predicted aligned error: 14.27 Å

Secondary structure (DSSP, 8-state):
-HHHHHHHHHHHHHHHHHHHT--S-S--HHHH--------------THHHHHHHHHHHT-EEETTTTEEE--HHHHHHHHHHHHHHHHHHHHHHH--

pLDDT: mean 81.69, std 10.57, range [51.81, 94.56]

Organism: NCBI:txid117903

Solvent-accessible surface area (backbone atoms only — not comparable to full-atom values): 6046 Å² total; per-residue (Å²): 110,73,69,55,51,51,54,48,52,52,55,53,52,53,49,53,52,53,58,71,70,47,86,67,94,62,82,70,58,75,83,69,54,71,75,80,76,81,78,74,78,73,75,70,76,71,59,62,63,60,53,47,51,53,53,45,57,73,55,50,41,76,39,90,87,74,86,40,75,48,65,53,70,67,54,52,50,51,44,52,50,54,48,54,53,52,52,52,51,52,52,49,60,66,69,77,104

Radius of gyration: 27.59 Å; Cα contacts (8 Å, |Δi|>4): 34; chains: 1; bounding box: 52×26×77 Å